Protein AF-A0A926S457-F1 (afdb_monomer_lite)

Sequence (110 aa):
MVSASSVLSLVEAGAAFAAVILLYLILSDVYRSARMPAWMNGDVVPQLLCVVLTGAVVGILIAIYSTAMGLPFGTTSDAGLATGILAGASVAAYVLMRVIRSALHLRQPA

Foldseek 3Di:
DDDPVLVVQLLVLLLLLLVLLLVVVVVVVLVPDPDNPPVPPDDVVVVVSVVVSVVSNVVSLCSNLVSLVPDPPDNVVSVVVSVVSNVVSNVVSVVVSVVVCVVVVVPDDD

Structure (mmCIF, N/CA/C/O backbone):
data_AF-A0A926S457-F1
#
_entry.id   AF-A0A926S457-F1
#
loop_
_atom_site.group_PDB
_atom_site.id
_atom_site.type_symbol
_atom_site.label_atom_id
_atom_site.label_alt_id
_atom_site.label_comp_id
_atom_site.label_asym_id
_atom_site.label_entity_id
_atom_site.label_seq_id
_atom_site.pdbx_PDB_ins_code
_atom_site.Cartn_x
_atom_site.Cartn_y
_atom_site.Cartn_z
_atom_site.occupancy
_atom_site.B_iso_or_equiv
_atom_site.auth_seq_id
_atom_site.auth_comp_id
_atom_site.auth_asym_id
_atom_site.auth_atom_id
_atom_site.pdbx_PDB_model_num
ATOM 1 N N . MET A 1 1 ? 6.744 4.026 -27.462 1.00 53.38 1 MET A N 1
ATOM 2 C CA . MET A 1 1 ? 6.461 5.384 -26.947 1.00 53.38 1 MET A CA 1
ATOM 3 C C . MET A 1 1 ? 5.727 5.216 -25.629 1.00 53.38 1 MET A C 1
ATOM 5 O O . MET A 1 1 ? 4.706 4.542 -25.633 1.00 53.38 1 MET A O 1
ATOM 9 N N . VAL A 1 2 ? 6.252 5.737 -24.514 1.00 57.50 2 VAL A N 1
ATOM 10 C CA . VAL A 1 2 ? 5.514 5.744 -23.237 1.00 57.50 2 VAL A CA 1
ATOM 11 C C . VAL A 1 2 ? 4.322 6.678 -23.414 1.00 57.50 2 VAL A C 1
ATOM 13 O O . VAL A 1 2 ? 4.509 7.861 -23.691 1.00 57.50 2 VAL A O 1
ATOM 16 N N . SER A 1 3 ? 3.105 6.148 -23.326 1.00 68.44 3 SER A N 1
ATOM 17 C CA . SER A 1 3 ? 1.904 6.979 -23.364 1.00 68.44 3 SER A CA 1
ATOM 18 C C . SER A 1 3 ? 1.710 7.620 -21.991 1.00 68.44 3 SER A C 1
ATOM 20 O O . SER A 1 3 ? 1.885 6.954 -20.972 1.00 68.44 3 SER A O 1
ATOM 22 N N . ALA A 1 4 ? 1.322 8.897 -21.943 1.00 69.06 4 ALA A N 1
ATOM 23 C CA . ALA A 1 4 ? 0.993 9.585 -20.688 1.00 69.06 4 ALA A CA 1
ATOM 24 C C . ALA A 1 4 ? -0.075 8.827 -19.869 1.00 69.06 4 ALA A C 1
ATOM 26 O O . ALA A 1 4 ? -0.069 8.875 -18.642 1.00 69.06 4 ALA A O 1
ATOM 27 N N . SER A 1 5 ? -0.930 8.058 -20.554 1.00 75.75 5 SER A N 1
ATOM 28 C CA . SER A 1 5 ? -1.895 7.141 -19.936 1.00 75.75 5 SER A CA 1
ATOM 29 C C . SER A 1 5 ? -1.239 6.069 -19.057 1.00 75.75 5 SER A C 1
ATOM 31 O O . SER A 1 5 ? -1.711 5.825 -17.955 1.00 75.75 5 SER A O 1
ATOM 33 N N . SER A 1 6 ? -0.116 5.481 -19.482 1.00 74.19 6 SER A N 1
ATOM 34 C CA . SER A 1 6 ? 0.568 4.410 -18.744 1.00 74.19 6 SER A CA 1
ATOM 35 C C . SER A 1 6 ? 1.163 4.905 -17.427 1.00 74.19 6 SER A C 1
ATOM 37 O O . SER A 1 6 ? 1.118 4.199 -16.424 1.00 74.19 6 SER A O 1
ATOM 39 N N . VAL A 1 7 ? 1.690 6.134 -17.415 1.00 77.19 7 VAL A N 1
ATOM 40 C CA . VAL A 1 7 ? 2.227 6.765 -16.200 1.00 77.19 7 VAL A CA 1
ATOM 41 C C . VAL A 1 7 ? 1.098 7.105 -15.230 1.00 77.19 7 VAL A C 1
ATOM 43 O O . VAL A 1 7 ? 1.226 6.843 -14.037 1.00 77.19 7 VAL A O 1
ATOM 46 N N . LEU A 1 8 ? -0.022 7.633 -15.735 1.00 83.44 8 LEU A N 1
ATOM 47 C CA . LEU A 1 8 ? -1.194 7.933 -14.913 1.00 83.44 8 LEU A CA 1
ATOM 48 C C . LEU A 1 8 ? -1.750 6.663 -14.251 1.00 83.44 8 LEU A C 1
ATOM 50 O O . LEU A 1 8 ? -1.957 6.660 -13.042 1.00 83.44 8 LEU A O 1
ATOM 54 N N . SER A 1 9 ? -1.881 5.563 -14.999 1.00 84.50 9 SER A N 1
ATOM 55 C CA . SER A 1 9 ? -2.311 4.271 -14.448 1.00 84.50 9 SER A CA 1
ATOM 56 C C . SER A 1 9 ? -1.360 3.738 -13.371 1.00 84.50 9 SER A C 1
ATOM 58 O O . SER A 1 9 ? -1.808 3.145 -12.392 1.00 84.50 9 SER A O 1
ATOM 60 N N . LEU A 1 10 ? -0.051 3.982 -13.511 1.00 83.06 10 LEU A N 1
ATOM 61 C CA . LEU A 1 10 ? 0.953 3.624 -12.504 1.00 83.06 10 LEU A CA 1
ATOM 62 C C . LEU A 1 10 ? 0.734 4.392 -11.192 1.00 83.06 10 LEU A C 1
ATOM 64 O O . LEU A 1 10 ? 0.807 3.820 -10.103 1.00 83.06 10 LEU A O 1
ATOM 68 N N . VAL A 1 11 ? 0.449 5.692 -11.301 1.00 85.25 11 VAL A N 1
ATOM 69 C CA . VAL A 1 11 ? 0.171 6.569 -10.156 1.00 85.25 11 VAL A CA 1
ATOM 70 C C . VAL A 1 11 ? -1.149 6.190 -9.489 1.00 85.25 11 VAL A C 1
ATOM 72 O O . VAL A 1 11 ? -1.198 6.093 -8.265 1.00 85.25 11 VAL A O 1
ATOM 75 N N . GLU A 1 12 ? -2.199 5.924 -10.266 1.00 87.81 12 GLU A N 1
ATOM 76 C CA . GLU A 1 12 ? -3.498 5.464 -9.760 1.00 87.81 12 GLU A CA 1
ATOM 77 C C . GLU A 1 12 ? -3.368 4.141 -8.998 1.00 87.81 12 GLU A C 1
ATOM 79 O O . GLU A 1 12 ? -3.878 4.015 -7.882 1.00 87.81 12 GLU A O 1
ATOM 84 N N . ALA A 1 13 ? -2.622 3.178 -9.544 1.00 87.25 13 ALA A N 1
ATOM 85 C CA . ALA A 1 13 ? -2.369 1.907 -8.878 1.00 87.25 13 ALA A CA 1
ATOM 86 C C . ALA A 1 13 ? -1.543 2.086 -7.588 1.00 87.25 13 ALA A C 1
ATOM 88 O O . ALA A 1 13 ? -1.844 1.465 -6.567 1.00 87.25 13 ALA A O 1
ATOM 89 N N . GLY A 1 14 ? -0.553 2.986 -7.592 1.00 87.25 14 GLY A N 1
ATOM 90 C CA . GLY A 1 14 ? 0.200 3.359 -6.392 1.00 87.25 14 GLY A CA 1
ATOM 91 C C . GLY A 1 14 ? -0.668 4.029 -5.318 1.00 87.25 14 GLY A C 1
ATOM 92 O O . GLY A 1 14 ? -0.546 3.712 -4.134 1.00 87.25 14 GLY A O 1
ATOM 93 N N . ALA A 1 15 ? -1.591 4.909 -5.711 1.00 88.44 15 ALA A N 1
ATOM 94 C CA . ALA A 1 15 ? -2.541 5.541 -4.798 1.00 88.44 15 ALA A CA 1
ATOM 95 C C . ALA A 1 15 ? -3.529 4.522 -4.206 1.00 88.44 15 ALA A C 1
ATOM 97 O O . ALA A 1 15 ? -3.783 4.538 -3.000 1.00 88.44 15 ALA A O 1
ATOM 98 N N . ALA A 1 16 ? -4.028 3.589 -5.024 1.00 91.06 16 ALA A N 1
ATOM 99 C CA . ALA A 1 16 ? -4.856 2.479 -4.560 1.00 91.06 16 ALA A CA 1
ATOM 100 C C . ALA A 1 16 ? -4.098 1.600 -3.551 1.00 91.06 16 ALA A C 1
ATOM 102 O O . ALA A 1 16 ? -4.648 1.244 -2.508 1.00 91.06 16 ALA A O 1
ATOM 103 N N . PHE A 1 17 ? -2.816 1.314 -3.803 1.00 90.94 17 PHE A N 1
ATOM 104 C CA . PHE A 1 17 ? -1.967 0.575 -2.868 1.00 90.94 17 PHE A CA 1
ATOM 105 C C . PHE A 1 17 ? -1.834 1.293 -1.520 1.00 90.94 17 PHE A C 1
ATOM 107 O O . PHE A 1 17 ? -2.038 0.689 -0.465 1.00 90.94 17 PHE A O 1
ATOM 114 N N . ALA A 1 18 ? -1.556 2.601 -1.547 1.00 90.50 18 ALA A N 1
ATOM 115 C CA . ALA A 1 18 ? -1.469 3.418 -0.341 1.00 90.50 18 ALA A CA 1
ATOM 116 C C . ALA A 1 18 ? -2.790 3.418 0.448 1.00 90.50 18 ALA A C 1
ATOM 118 O O . ALA A 1 18 ? -2.769 3.307 1.674 1.00 90.50 18 ALA A O 1
ATOM 119 N N . ALA A 1 19 ? -3.935 3.487 -0.238 1.00 91.44 19 ALA A N 1
ATOM 120 C CA . ALA A 1 19 ? -5.252 3.435 0.391 1.00 91.44 19 ALA A CA 1
ATOM 121 C C . ALA A 1 19 ? -5.514 2.090 1.088 1.00 91.44 19 ALA A C 1
ATOM 123 O O . ALA A 1 19 ? -6.008 2.073 2.216 1.00 91.44 19 ALA A O 1
ATOM 124 N N . VAL A 1 20 ? -5.135 0.969 0.465 1.00 92.94 20 VAL A N 1
ATOM 125 C CA . VAL A 1 20 ? -5.267 -0.369 1.068 1.00 92.94 20 VAL A CA 1
ATOM 126 C C . VAL A 1 20 ? -4.372 -0.516 2.300 1.00 92.94 20 VAL A C 1
ATOM 128 O O . VAL A 1 20 ? -4.832 -1.009 3.330 1.00 92.94 20 VAL A O 1
ATOM 131 N N . ILE A 1 21 ? -3.124 -0.037 2.244 1.00 91.81 21 ILE A N 1
ATOM 132 C CA . ILE A 1 21 ? -2.228 -0.026 3.414 1.00 91.81 21 ILE A CA 1
ATOM 133 C C . ILE A 1 21 ? -2.810 0.839 4.529 1.00 91.81 21 ILE A C 1
ATOM 135 O O . ILE A 1 21 ? -2.823 0.430 5.688 1.00 91.81 21 ILE A O 1
ATOM 139 N N . LEU A 1 22 ? -3.302 2.030 4.200 1.00 90.31 22 LEU A N 1
ATOM 140 C CA . LEU A 1 22 ? -3.887 2.935 5.180 1.00 90.31 22 LEU A CA 1
ATOM 141 C C . LEU A 1 22 ? -5.122 2.316 5.844 1.00 90.31 22 LEU A C 1
ATOM 143 O O . LEU A 1 22 ? -5.246 2.369 7.065 1.00 90.31 22 LEU A O 1
ATOM 147 N N . LEU A 1 23 ? -5.982 1.655 5.069 1.00 91.31 23 LEU A N 1
ATOM 148 C CA . LEU A 1 23 ? -7.123 0.908 5.592 1.00 91.31 23 L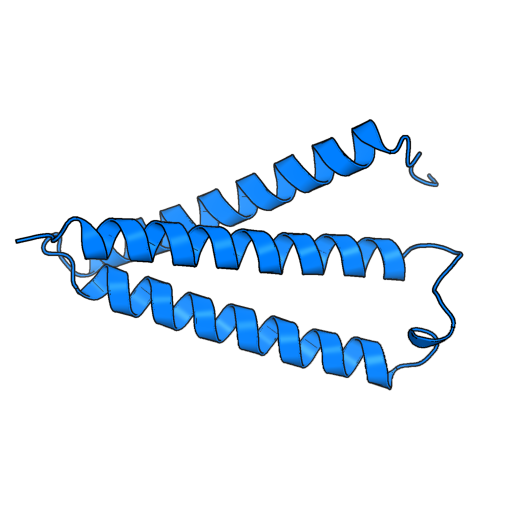EU A CA 1
ATOM 149 C C . LEU A 1 23 ? -6.677 -0.222 6.529 1.00 91.31 23 LEU A C 1
ATOM 151 O O . LEU A 1 23 ? -7.234 -0.367 7.616 1.00 91.31 23 LEU A O 1
ATOM 155 N N . TYR A 1 24 ? -5.647 -0.981 6.148 1.00 90.31 24 TYR A N 1
ATOM 156 C CA . TYR A 1 24 ? -5.059 -2.014 7.002 1.00 90.31 24 TYR A CA 1
ATOM 157 C C . TYR A 1 24 ? -4.529 -1.433 8.323 1.00 90.31 24 TYR A C 1
ATOM 159 O O . TYR A 1 24 ? -4.798 -1.980 9.393 1.00 90.31 24 TYR A O 1
ATOM 167 N N . LEU A 1 25 ? -3.825 -0.298 8.276 1.00 88.94 25 LEU A N 1
ATOM 168 C CA . LEU A 1 25 ? -3.306 0.374 9.470 1.00 88.94 25 LEU A CA 1
ATOM 169 C C . LEU A 1 25 ? -4.429 0.880 10.383 1.00 88.94 25 LEU A C 1
ATOM 171 O O . LEU A 1 25 ? -4.334 0.712 11.598 1.00 88.94 25 LEU A O 1
ATOM 175 N N . ILE A 1 26 ? -5.495 1.455 9.817 1.00 87.88 26 ILE A N 1
ATOM 176 C CA . ILE A 1 26 ? -6.679 1.887 10.572 1.00 87.88 26 ILE A CA 1
ATOM 177 C C . ILE A 1 26 ? -7.356 0.685 11.229 1.00 87.88 26 ILE A C 1
ATOM 179 O O . ILE A 1 26 ? -7.628 0.721 12.427 1.00 87.88 26 ILE A O 1
ATOM 183 N N . LEU A 1 27 ? -7.594 -0.394 10.481 1.00 87.94 27 LEU A N 1
ATOM 184 C CA . LEU A 1 27 ? -8.210 -1.608 11.016 1.00 87.94 27 LEU A CA 1
ATOM 185 C C . LEU A 1 27 ? -7.361 -2.226 12.127 1.00 87.94 27 LEU A C 1
ATOM 187 O O . LEU A 1 27 ? -7.908 -2.622 13.153 1.00 87.94 27 LEU A O 1
ATOM 191 N N . SER A 1 28 ? -6.034 -2.245 11.975 1.00 85.94 28 SER A N 1
ATOM 192 C CA . SER A 1 28 ? -5.127 -2.691 13.034 1.00 85.94 28 SER A CA 1
ATOM 193 C C . SER A 1 28 ? -5.215 -1.814 14.285 1.00 85.94 28 SER A C 1
ATOM 195 O O . SER A 1 28 ? -5.004 -2.328 15.382 1.00 85.94 28 SER A O 1
ATOM 197 N N . ASP A 1 29 ? -5.483 -0.516 14.146 1.00 85.12 29 ASP A N 1
ATOM 198 C CA . ASP A 1 29 ? -5.654 0.402 15.277 1.00 85.12 29 ASP A CA 1
ATOM 199 C C . ASP A 1 29 ? -6.987 0.155 15.990 1.00 85.12 29 ASP A C 1
ATOM 201 O O . ASP A 1 29 ? -7.030 0.024 17.212 1.00 85.12 29 ASP A O 1
ATOM 205 N N . VAL A 1 30 ? -8.066 -0.008 15.218 1.00 85.31 30 VAL A N 1
ATOM 206 C CA . VAL A 1 30 ? -9.393 -0.372 15.736 1.00 85.31 30 VAL A CA 1
ATOM 207 C C . VAL A 1 30 ? -9.336 -1.712 16.465 1.00 85.31 30 VAL A C 1
ATOM 209 O O . VAL A 1 30 ? -9.911 -1.840 17.542 1.00 85.31 30 VAL A O 1
ATOM 212 N N . TYR A 1 31 ? -8.592 -2.682 15.928 1.00 83.31 31 TYR A N 1
ATOM 213 C CA . TYR A 1 31 ? -8.424 -3.997 16.543 1.00 83.31 31 TYR A CA 1
ATOM 214 C C . TYR A 1 31 ? -7.638 -3.943 17.863 1.00 83.31 31 TYR A C 1
ATOM 216 O O . TYR A 1 31 ? -7.835 -4.761 18.754 1.00 83.31 31 TYR A O 1
ATOM 224 N N . ARG A 1 32 ? -6.732 -2.974 18.016 1.00 81.62 32 ARG A N 1
ATOM 225 C CA . ARG A 1 32 ? -5.980 -2.774 19.266 1.00 81.62 32 ARG A CA 1
ATOM 226 C C . ARG A 1 32 ? -6.730 -1.918 20.286 1.00 81.62 32 ARG A C 1
ATOM 228 O O . ARG A 1 32 ? -6.325 -1.867 21.444 1.00 81.62 32 ARG A O 1
ATOM 235 N N . SER A 1 33 ? -7.791 -1.227 19.876 1.00 80.25 33 SER A N 1
ATOM 236 C CA . SER A 1 33 ? -8.565 -0.353 20.752 1.00 80.25 33 SER A CA 1
ATOM 237 C C . SER A 1 33 ? -9.432 -1.156 21.722 1.00 80.25 33 SER A C 1
ATOM 239 O O . SER A 1 33 ? -10.120 -2.096 21.335 1.00 80.25 33 SER A O 1
ATOM 241 N N . ALA A 1 34 ? -9.491 -0.716 22.983 1.00 70.56 34 ALA A N 1
ATOM 242 C CA . ALA A 1 34 ? -10.354 -1.305 24.013 1.00 70.56 34 ALA A CA 1
ATOM 243 C C . ALA A 1 34 ? -11.862 -1.186 23.701 1.00 70.56 34 ALA A C 1
ATOM 245 O O . ALA A 1 34 ? -12.688 -1.800 24.371 1.00 70.56 34 ALA A O 1
ATOM 246 N N . ARG A 1 35 ? -12.235 -0.378 22.700 1.00 78.88 35 ARG A N 1
ATOM 247 C CA . ARG A 1 35 ? -13.613 -0.202 22.226 1.00 78.88 35 ARG A CA 1
ATOM 248 C C . ARG A 1 35 ? -13.777 -0.753 20.812 1.00 78.88 35 ARG A C 1
ATOM 250 O O . ARG A 1 35 ? -14.122 -0.011 19.893 1.00 78.88 35 ARG A O 1
ATOM 257 N N . MET A 1 36 ? -13.519 -2.044 20.632 1.00 80.00 36 MET A N 1
ATOM 258 C CA . MET A 1 36 ? -13.888 -2.721 19.391 1.00 80.00 36 MET A CA 1
ATOM 259 C C . MET A 1 36 ? -15.408 -2.652 19.181 1.00 80.00 36 MET A C 1
ATOM 261 O O . MET A 1 36 ? -16.175 -2.886 20.121 1.00 80.00 36 MET A O 1
ATOM 265 N N . PRO A 1 37 ? -15.876 -2.337 17.965 1.00 82.31 37 PRO A N 1
ATOM 266 C CA . PRO A 1 37 ? -17.297 -2.357 17.670 1.00 82.31 37 PRO A CA 1
ATOM 267 C C . PRO A 1 37 ? -17.834 -3.795 17.691 1.00 82.31 37 PRO A C 1
ATOM 269 O O . PRO A 1 37 ? -17.140 -4.736 17.313 1.00 82.31 37 PRO A O 1
ATOM 272 N N . ALA A 1 38 ? -19.098 -3.969 18.092 1.00 85.12 38 ALA A N 1
ATOM 273 C CA . ALA A 1 38 ? -19.702 -5.292 18.294 1.00 85.12 38 ALA A CA 1
ATOM 274 C C . ALA A 1 38 ? -19.662 -6.195 17.045 1.00 85.12 38 ALA A C 1
ATOM 276 O O . ALA A 1 38 ? -19.555 -7.409 17.175 1.00 85.12 38 ALA A O 1
ATOM 277 N N . TRP A 1 39 ? -19.688 -5.614 15.840 1.00 83.31 39 TRP A N 1
ATOM 278 C CA . TRP A 1 39 ? -19.588 -6.362 14.580 1.00 83.31 39 TRP A CA 1
ATOM 279 C C . TRP A 1 39 ? -18.180 -6.923 14.303 1.00 83.31 39 TRP A C 1
ATOM 281 O O . TRP A 1 39 ? -18.048 -7.840 13.502 1.00 83.31 39 TRP A O 1
ATOM 291 N N . MET A 1 40 ? -17.138 -6.405 14.965 1.00 81.94 40 MET A N 1
ATOM 292 C CA . MET A 1 40 ? -15.776 -6.965 14.941 1.00 81.94 40 MET A CA 1
ATOM 293 C C . MET A 1 40 ? -15.525 -7.955 16.081 1.00 81.94 40 MET A C 1
ATOM 295 O O . MET A 1 40 ? -14.431 -8.506 16.176 1.00 81.94 40 MET A O 1
ATOM 299 N N . ASN A 1 41 ? -16.504 -8.167 16.962 1.00 79.88 41 ASN A N 1
ATOM 300 C CA . ASN A 1 41 ? -16.349 -8.998 18.147 1.00 79.88 41 ASN A CA 1
ATOM 301 C C . ASN A 1 41 ? -16.558 -10.478 17.765 1.00 79.88 41 ASN A C 1
ATOM 303 O O . ASN A 1 41 ? -17.643 -11.033 17.922 1.00 79.88 41 ASN A O 1
ATOM 307 N N . GLY A 1 42 ? -15.529 -11.082 17.165 1.00 81.44 42 GLY A N 1
ATOM 308 C CA . GLY A 1 42 ? -15.492 -12.479 16.724 1.00 81.44 42 GLY A CA 1
ATOM 309 C C . GLY A 1 42 ? -14.413 -12.724 15.664 1.00 81.44 42 GLY A C 1
ATOM 310 O O . GLY A 1 42 ? -13.960 -11.787 15.014 1.00 81.44 42 GLY A O 1
ATOM 311 N N . ASP A 1 43 ? -14.022 -13.983 15.452 1.00 82.56 43 ASP A N 1
ATOM 312 C CA . ASP A 1 43 ? -12.872 -14.321 14.590 1.00 82.56 43 ASP A CA 1
ATOM 313 C C . ASP A 1 43 ? -13.168 -14.238 13.084 1.00 82.56 43 ASP A C 1
ATOM 315 O O . ASP A 1 43 ? -12.267 -14.031 12.269 1.00 82.56 43 ASP A O 1
ATOM 319 N N . VAL A 1 44 ? -14.439 -14.366 12.692 1.00 86.19 44 VAL A N 1
ATOM 320 C CA . VAL A 1 44 ? -14.835 -14.506 11.280 1.00 86.19 44 VAL A CA 1
ATOM 321 C C . VAL A 1 44 ? -14.642 -13.208 10.492 1.00 86.19 44 VAL A C 1
ATOM 323 O O . VAL A 1 44 ? -14.121 -13.220 9.379 1.00 86.19 44 VAL A O 1
ATOM 326 N N . VAL A 1 45 ? -15.041 -12.065 11.055 1.00 85.38 45 VAL A N 1
ATOM 327 C CA . VAL A 1 45 ? -14.981 -10.774 10.349 1.00 85.38 45 VAL A CA 1
ATOM 328 C C . VAL A 1 45 ? -13.538 -10.296 10.114 1.00 85.38 45 VAL A C 1
ATOM 330 O O . VAL A 1 45 ? -13.229 -9.911 8.984 1.00 85.38 45 VAL A O 1
ATOM 333 N N . PRO A 1 46 ? -12.620 -10.358 11.098 1.00 83.81 46 PRO A N 1
ATOM 334 C CA . PRO A 1 46 ? -11.205 -10.053 10.890 1.00 83.81 46 PRO A CA 1
ATOM 335 C C . PRO A 1 46 ? -10.543 -10.969 9.859 1.00 83.81 46 PRO A C 1
ATOM 337 O O . PRO A 1 46 ? -9.755 -10.493 9.043 1.00 83.81 46 PRO A O 1
ATOM 340 N N . GLN A 1 47 ? -10.884 -12.263 9.850 1.00 86.62 47 GLN A N 1
ATOM 341 C CA . GLN A 1 47 ? -10.382 -13.202 8.844 1.00 86.62 47 GLN A CA 1
ATOM 342 C C . GLN A 1 47 ? -10.859 -12.831 7.437 1.00 86.62 47 GLN A C 1
ATOM 344 O O . GLN A 1 47 ? -10.042 -12.761 6.521 1.00 86.62 47 GLN A O 1
ATOM 349 N N . LEU A 1 48 ? -12.149 -12.524 7.259 1.00 90.12 48 LEU A N 1
ATOM 350 C CA . LEU A 1 48 ? -12.683 -12.074 5.970 1.00 90.12 48 LEU A CA 1
ATOM 351 C C . LEU A 1 48 ? -12.032 -10.766 5.506 1.00 90.12 48 LEU A C 1
ATOM 353 O O . LEU A 1 48 ? -11.631 -10.663 4.348 1.00 90.12 48 LEU A O 1
ATOM 357 N N . LEU A 1 49 ? -11.870 -9.790 6.403 1.00 88.62 49 LEU A N 1
ATOM 358 C CA . LEU A 1 49 ? -11.166 -8.542 6.100 1.00 88.62 49 LEU A CA 1
ATOM 359 C C . LEU A 1 49 ? -9.715 -8.798 5.689 1.00 88.62 49 LEU A C 1
ATOM 361 O O . LEU A 1 49 ? -9.252 -8.209 4.716 1.00 88.62 49 LEU A O 1
ATOM 365 N N . CYS A 1 50 ? -9.015 -9.697 6.381 1.00 89.12 50 CYS A N 1
ATOM 366 C CA . CYS A 1 50 ? -7.657 -10.094 6.027 1.00 89.12 50 CYS A CA 1
ATOM 367 C C . CYS A 1 50 ? -7.607 -10.671 4.606 1.00 89.12 50 CYS A C 1
ATOM 369 O O . CYS A 1 50 ? -6.843 -10.179 3.781 1.00 89.12 50 CYS A O 1
ATOM 371 N N . VAL A 1 51 ? -8.484 -11.627 4.281 1.00 92.44 51 VAL A N 1
ATOM 372 C CA . VAL A 1 51 ? -8.556 -12.241 2.943 1.00 92.44 51 VAL A CA 1
ATOM 373 C C . VAL A 1 51 ? -8.833 -11.197 1.859 1.00 92.44 51 VAL A C 1
ATOM 375 O O . VAL A 1 51 ? -8.153 -11.184 0.833 1.00 92.44 51 VAL A O 1
ATOM 378 N N . VAL A 1 52 ? -9.789 -10.291 2.085 1.00 93.62 52 VAL A N 1
ATOM 379 C CA . VAL A 1 52 ? -10.130 -9.227 1.127 1.00 93.62 52 VAL A CA 1
ATOM 380 C C . VAL A 1 52 ? -8.958 -8.265 0.927 1.00 93.62 52 VAL A C 1
ATOM 382 O O . VAL A 1 52 ? -8.623 -7.940 -0.211 1.00 93.62 52 VAL A O 1
ATOM 385 N N . LEU A 1 53 ? -8.297 -7.840 2.007 1.00 91.69 53 LEU A N 1
ATOM 386 C CA . LEU A 1 53 ? -7.140 -6.946 1.932 1.00 91.69 53 LEU A CA 1
ATOM 387 C C . LEU A 1 53 ? -5.948 -7.618 1.247 1.00 91.69 53 LEU A C 1
ATOM 389 O O . LEU A 1 53 ? -5.306 -6.993 0.407 1.00 91.69 53 LEU A O 1
ATOM 393 N N . THR A 1 54 ? -5.672 -8.890 1.543 1.00 92.31 54 THR A N 1
ATOM 394 C CA . THR A 1 54 ? -4.632 -9.663 0.853 1.00 92.31 54 THR A CA 1
ATOM 395 C C . THR A 1 54 ? -4.943 -9.786 -0.635 1.00 92.31 54 THR A C 1
ATOM 397 O O . THR A 1 54 ? -4.067 -9.526 -1.458 1.00 92.31 54 THR A O 1
ATOM 400 N N . GLY A 1 55 ? -6.187 -10.110 -0.998 1.00 93.50 55 GLY A N 1
ATOM 401 C CA . GLY A 1 55 ? -6.622 -10.159 -2.394 1.00 93.50 55 GLY A CA 1
ATOM 402 C C . GLY A 1 55 ? -6.447 -8.816 -3.108 1.00 93.50 55 GLY A C 1
ATOM 403 O O . GLY A 1 55 ? -5.913 -8.775 -4.216 1.00 93.50 55 GLY A O 1
ATOM 404 N N . ALA A 1 56 ? -6.815 -7.711 -2.453 1.00 92.50 56 ALA A N 1
ATOM 405 C CA . ALA A 1 56 ? -6.627 -6.363 -2.983 1.00 92.50 56 ALA A CA 1
ATOM 406 C C . ALA A 1 56 ? -5.141 -6.021 -3.181 1.00 92.50 56 ALA A C 1
ATOM 408 O O . ALA A 1 56 ? -4.763 -5.540 -4.247 1.00 92.50 56 ALA A O 1
ATOM 409 N N . VAL A 1 57 ? -4.283 -6.323 -2.199 1.00 91.19 57 VAL A N 1
ATOM 410 C CA . VAL A 1 57 ? -2.827 -6.132 -2.300 1.00 91.19 57 VAL A CA 1
ATOM 411 C C . VAL A 1 57 ? -2.255 -6.913 -3.480 1.00 91.19 57 VAL A C 1
ATOM 413 O O . VAL A 1 57 ? -1.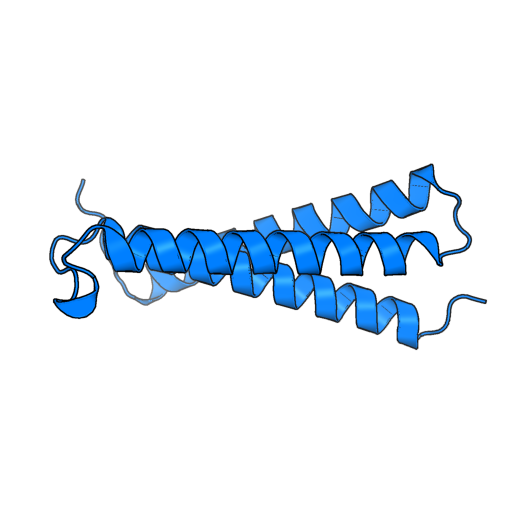528 -6.342 -4.289 1.00 91.19 57 VAL A O 1
ATOM 416 N N . VAL A 1 58 ? -2.605 -8.194 -3.616 1.00 94.06 58 VAL A N 1
ATOM 417 C CA . VAL A 1 58 ? -2.129 -9.039 -4.721 1.00 94.06 58 VAL A CA 1
ATOM 418 C C . VAL A 1 58 ? -2.609 -8.502 -6.069 1.00 94.06 58 VAL A C 1
ATOM 420 O O . VAL A 1 58 ? -1.807 -8.379 -6.992 1.00 94.06 58 VAL A O 1
ATOM 423 N N . GLY A 1 59 ? -3.884 -8.122 -6.185 1.00 92.12 59 GLY A N 1
ATOM 424 C CA . GLY A 1 59 ? -4.431 -7.540 -7.411 1.00 92.12 59 GLY A CA 1
ATOM 425 C C . GLY A 1 59 ? -3.716 -6.250 -7.823 1.00 92.12 59 GLY A C 1
ATOM 426 O O . GLY A 1 59 ? -3.354 -6.087 -8.988 1.00 92.12 59 GLY A O 1
ATOM 427 N N . ILE A 1 60 ? -3.439 -5.365 -6.862 1.00 92.31 60 ILE A N 1
ATOM 428 C CA . ILE A 1 60 ? -2.724 -4.107 -7.111 1.00 92.31 60 ILE A CA 1
ATOM 429 C C . ILE A 1 60 ? -1.259 -4.364 -7.485 1.00 92.31 60 ILE A C 1
ATOM 431 O O . ILE A 1 60 ? -0.750 -3.728 -8.406 1.00 92.31 60 ILE A O 1
ATOM 435 N N . LEU A 1 61 ? -0.587 -5.322 -6.837 1.00 90.56 61 LEU A N 1
ATOM 436 C CA . LEU A 1 61 ? 0.770 -5.731 -7.213 1.00 90.56 61 LEU A CA 1
ATOM 437 C C . LEU A 1 61 ? 0.815 -6.202 -8.669 1.00 90.56 61 LEU A C 1
ATOM 439 O O . LEU A 1 61 ? 1.645 -5.723 -9.438 1.00 90.56 61 LEU A O 1
ATOM 443 N N . ILE A 1 62 ? -0.104 -7.085 -9.068 1.00 91.50 62 ILE A N 1
ATOM 444 C CA . ILE A 1 62 ? -0.198 -7.566 -10.452 1.00 91.50 62 ILE A CA 1
ATOM 445 C C . ILE A 1 62 ? -0.417 -6.391 -11.413 1.00 91.50 62 ILE A C 1
ATOM 447 O O . ILE A 1 62 ? 0.274 -6.306 -12.426 1.00 91.50 62 ILE A O 1
ATOM 451 N N . ALA A 1 63 ? -1.318 -5.459 -11.087 1.00 88.69 63 ALA A N 1
ATOM 452 C CA . ALA A 1 63 ? -1.581 -4.287 -11.919 1.00 88.69 63 ALA A CA 1
ATOM 453 C C . ALA A 1 63 ? -0.335 -3.401 -12.092 1.00 88.69 63 ALA A C 1
ATOM 455 O O . ALA A 1 63 ? -0.011 -3.026 -13.219 1.00 88.69 63 ALA A O 1
ATOM 456 N N . ILE A 1 64 ? 0.397 -3.115 -11.008 1.00 90.38 64 ILE A N 1
ATOM 457 C CA . ILE A 1 64 ? 1.614 -2.285 -11.028 1.00 90.38 64 ILE A CA 1
ATOM 458 C C . ILE A 1 64 ? 2.718 -2.955 -11.844 1.00 90.38 64 ILE A C 1
ATOM 460 O O . ILE A 1 64 ? 3.329 -2.314 -12.693 1.00 90.38 64 ILE A O 1
ATOM 464 N N . TYR A 1 65 ? 2.971 -4.247 -11.634 1.00 89.12 65 TYR A N 1
ATOM 465 C CA . TYR A 1 65 ? 4.005 -4.951 -12.393 1.00 89.12 65 TYR A CA 1
ATOM 466 C C . TYR A 1 65 ? 3.621 -5.121 -13.866 1.00 89.12 65 TYR A C 1
ATOM 468 O O . TYR A 1 65 ? 4.465 -4.924 -14.736 1.00 89.12 65 TYR A O 1
ATOM 476 N N . SER 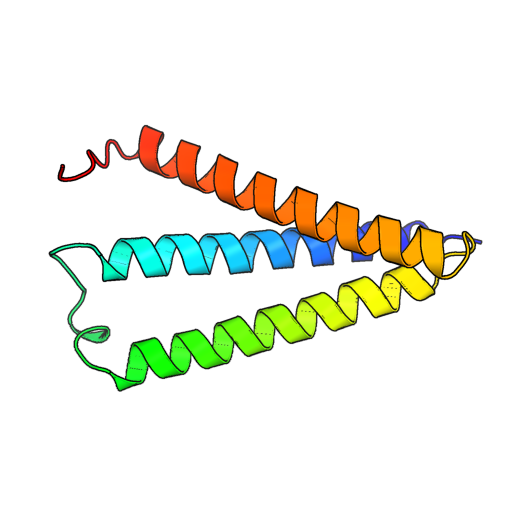A 1 66 ? 2.353 -5.414 -14.167 1.00 87.69 66 SER A N 1
ATOM 477 C CA . SER A 1 66 ? 1.872 -5.527 -15.548 1.00 87.69 66 SER A CA 1
ATOM 478 C C . SER A 1 66 ? 1.975 -4.205 -16.308 1.00 87.69 66 SER A C 1
ATOM 480 O O . SER A 1 66 ? 2.256 -4.213 -17.504 1.00 87.69 66 SER A O 1
ATOM 482 N N . THR A 1 67 ? 1.735 -3.075 -15.641 1.00 86.81 67 THR A N 1
ATOM 483 C CA . THR A 1 67 ? 1.870 -1.743 -16.249 1.00 86.81 67 THR A CA 1
ATOM 484 C C . THR A 1 67 ? 3.331 -1.313 -16.352 1.00 86.81 67 THR A C 1
ATOM 486 O O . THR A 1 67 ? 3.723 -0.760 -17.378 1.00 86.81 67 THR A O 1
ATOM 489 N N . ALA A 1 68 ? 4.159 -1.630 -15.352 1.00 85.69 68 ALA A N 1
ATOM 490 C CA . ALA A 1 68 ? 5.591 -1.345 -15.373 1.00 85.69 68 ALA A CA 1
ATOM 491 C C . ALA A 1 68 ? 6.330 -2.123 -16.472 1.00 85.69 68 ALA A C 1
ATOM 493 O O . ALA A 1 68 ? 7.130 -1.531 -17.183 1.00 85.69 68 ALA A O 1
ATOM 494 N N . MET A 1 69 ? 6.018 -3.407 -16.689 1.00 84.12 69 MET A N 1
ATOM 495 C CA . MET A 1 69 ? 6.623 -4.206 -17.771 1.00 84.12 69 MET A CA 1
ATOM 496 C C . MET A 1 69 ? 6.280 -3.706 -19.185 1.00 84.12 69 MET A C 1
ATOM 498 O O . MET A 1 69 ? 6.900 -4.136 -20.154 1.00 84.12 69 MET A O 1
ATOM 502 N N . GLY A 1 70 ? 5.297 -2.811 -19.328 1.00 82.19 70 GLY A N 1
ATOM 503 C CA . GLY A 1 70 ? 4.990 -2.146 -20.597 1.00 82.19 70 GLY A CA 1
ATOM 504 C C . GLY A 1 70 ? 5.916 -0.969 -20.928 1.00 82.19 70 GLY A C 1
ATOM 505 O O . GLY A 1 70 ? 5.764 -0.351 -21.985 1.00 82.19 70 GLY A O 1
ATOM 506 N N . LEU A 1 71 ? 6.841 -0.615 -20.033 1.00 82.00 71 LEU A N 1
ATOM 507 C CA . LEU A 1 71 ? 7.773 0.489 -20.221 1.00 82.00 71 LEU A CA 1
ATOM 508 C C . LEU A 1 71 ? 9.002 0.061 -21.053 1.00 82.00 71 LEU A C 1
ATOM 510 O O . LEU A 1 71 ? 9.347 -1.113 -21.133 1.00 82.00 71 LEU A O 1
ATOM 514 N N . PRO A 1 72 ? 9.675 1.008 -21.733 1.00 84.19 72 PRO A N 1
ATOM 515 C CA . PRO A 1 72 ? 10.791 0.698 -22.624 1.00 84.19 72 PRO A CA 1
ATOM 516 C C . PRO A 1 72 ? 12.161 0.670 -21.923 1.00 84.19 72 PRO A C 1
ATOM 518 O O . PRO A 1 72 ? 13.178 0.671 -22.615 1.00 84.19 72 PRO A O 1
ATOM 521 N N . PHE A 1 73 ? 12.232 0.722 -20.587 1.00 80.44 73 PHE A N 1
ATOM 522 C CA . PHE A 1 73 ? 13.503 0.918 -19.876 1.00 80.44 73 PHE A CA 1
ATOM 523 C C . PHE A 1 73 ? 14.269 -0.390 -19.627 1.00 80.44 73 PHE A C 1
ATOM 525 O O . PHE A 1 73 ? 15.453 -0.336 -19.275 1.00 80.44 73 PHE A O 1
ATOM 532 N N . GLY A 1 74 ? 13.627 -1.541 -19.846 1.00 83.69 74 GLY A N 1
ATOM 533 C CA . GLY A 1 74 ? 14.183 -2.876 -19.643 1.00 83.69 74 GLY A CA 1
ATOM 534 C C . GLY A 1 74 ? 13.672 -3.516 -18.351 1.00 83.69 74 GLY A C 1
ATOM 535 O O . GLY A 1 74 ? 13.413 -2.845 -17.358 1.00 83.69 74 GLY A O 1
ATOM 536 N N . THR A 1 75 ? 13.578 -4.846 -18.324 1.00 84.75 75 THR A N 1
ATOM 537 C CA . THR A 1 75 ? 12.883 -5.586 -17.252 1.00 84.75 75 THR A CA 1
ATOM 538 C C . THR A 1 75 ? 13.366 -5.251 -15.837 1.00 84.75 75 THR A C 1
ATOM 540 O O . THR A 1 75 ? 12.572 -5.215 -14.900 1.00 84.75 75 THR A O 1
ATOM 543 N N . THR A 1 76 ? 14.666 -4.999 -15.663 1.00 86.25 76 THR A N 1
ATOM 544 C CA . THR A 1 76 ? 15.269 -4.711 -14.354 1.00 86.25 76 THR A CA 1
ATOM 545 C C . THR A 1 76 ? 14.942 -3.304 -13.852 1.00 86.25 76 THR A C 1
ATOM 547 O O . THR A 1 76 ? 14.693 -3.118 -12.663 1.00 86.25 76 THR A O 1
ATOM 550 N N . SER A 1 77 ? 14.932 -2.308 -14.739 1.00 84.00 77 SER A N 1
ATOM 551 C CA . SER A 1 77 ? 14.612 -0.917 -14.391 1.00 84.00 77 SER A CA 1
ATOM 552 C C . SER A 1 77 ? 13.104 -0.723 -14.221 1.00 84.00 77 SER A C 1
ATOM 554 O O . SER A 1 77 ? 12.691 -0.019 -13.303 1.00 84.00 77 SER A O 1
ATOM 556 N N . ASP A 1 78 ? 12.287 -1.429 -15.003 1.00 84.69 78 ASP A N 1
ATOM 557 C CA . ASP A 1 78 ? 10.828 -1.454 -14.868 1.00 84.69 78 ASP A CA 1
ATOM 558 C C . ASP A 1 78 ? 10.397 -2.068 -13.526 1.00 84.69 78 ASP A C 1
ATOM 560 O O . ASP A 1 78 ? 9.569 -1.506 -12.804 1.00 84.69 78 ASP A O 1
ATOM 564 N N . ALA A 1 79 ? 11.029 -3.177 -13.124 1.00 85.12 79 ALA A N 1
ATOM 565 C CA . ALA A 1 79 ? 10.843 -3.756 -11.794 1.00 85.12 79 ALA A CA 1
ATOM 566 C C . ALA A 1 79 ? 11.323 -2.805 -10.677 1.00 85.12 79 ALA A C 1
ATOM 568 O O . ALA A 1 79 ? 10.679 -2.689 -9.629 1.00 85.12 79 ALA A O 1
ATOM 569 N N . GLY A 1 80 ? 12.423 -2.080 -10.903 1.00 88.38 80 GLY A N 1
ATOM 570 C CA . GLY A 1 80 ? 12.912 -1.041 -9.992 1.00 88.38 80 GLY A CA 1
ATOM 571 C C . GLY A 1 80 ? 11.912 0.107 -9.804 1.00 88.38 80 GLY A C 1
ATOM 572 O O . GLY A 1 80 ? 11.671 0.549 -8.683 1.00 88.38 80 GLY A O 1
ATOM 573 N N . LEU A 1 81 ? 11.265 0.556 -10.880 1.00 87.44 81 LEU A N 1
ATOM 574 C CA . LEU A 1 81 ? 10.220 1.579 -10.820 1.00 87.44 81 LEU A CA 1
ATOM 575 C C . LEU A 1 81 ? 8.979 1.083 -10.069 1.00 87.44 81 LEU A C 1
ATOM 577 O O . LEU A 1 81 ? 8.488 1.777 -9.179 1.00 87.44 81 LEU A O 1
ATOM 581 N N . ALA A 1 82 ? 8.508 -0.131 -10.369 1.00 88.25 82 ALA A N 1
ATOM 582 C CA . ALA A 1 82 ? 7.381 -0.749 -9.669 1.00 88.25 82 ALA A CA 1
ATOM 583 C C . ALA A 1 82 ? 7.633 -0.850 -8.155 1.00 88.25 82 ALA A C 1
ATOM 585 O O . ALA A 1 82 ? 6.807 -0.424 -7.346 1.00 88.25 82 ALA A O 1
ATOM 586 N N . THR A 1 83 ? 8.803 -1.361 -7.762 1.00 90.25 83 THR A N 1
ATOM 587 C CA . THR A 1 83 ? 9.204 -1.461 -6.349 1.00 90.25 83 THR A CA 1
ATOM 588 C C . THR A 1 83 ? 9.354 -0.093 -5.687 1.00 90.25 83 THR A C 1
ATOM 590 O O . THR A 1 83 ? 8.898 0.082 -4.557 1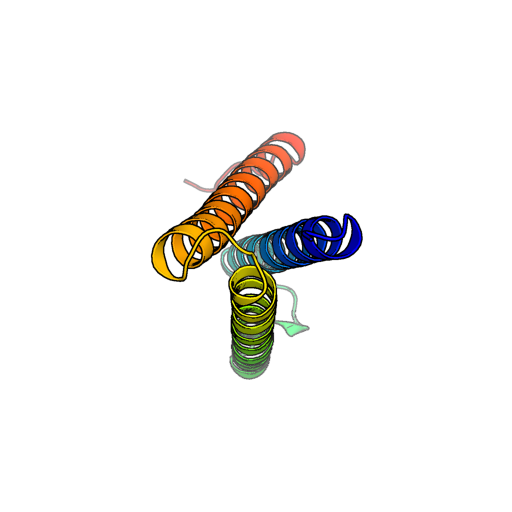.00 90.25 83 THR A O 1
ATOM 593 N N . GLY A 1 84 ? 9.907 0.895 -6.394 1.00 91.06 84 GLY A N 1
ATOM 594 C CA . GLY A 1 84 ? 9.992 2.278 -5.927 1.00 91.06 84 GLY A CA 1
ATOM 595 C C . GLY A 1 84 ? 8.622 2.894 -5.634 1.00 91.06 84 GLY A C 1
ATOM 596 O O . GLY A 1 84 ? 8.443 3.522 -4.591 1.00 91.06 84 GLY A O 1
ATOM 597 N N . ILE A 1 85 ? 7.631 2.664 -6.499 1.00 90.25 85 ILE A N 1
ATOM 598 C CA . ILE A 1 85 ? 6.255 3.151 -6.303 1.00 90.25 85 ILE A CA 1
ATOM 599 C C . ILE A 1 85 ? 5.598 2.472 -5.109 1.00 90.25 85 ILE A C 1
ATOM 601 O O . ILE A 1 85 ? 4.997 3.151 -4.281 1.00 90.25 85 ILE A O 1
ATOM 605 N N . LEU A 1 86 ? 5.750 1.154 -4.975 1.00 91.19 86 LEU A N 1
ATOM 606 C CA . LEU A 1 86 ? 5.220 0.406 -3.834 1.00 91.19 86 LEU A CA 1
ATOM 607 C C . LEU A 1 86 ? 5.830 0.885 -2.511 1.00 91.19 86 LEU A C 1
ATOM 609 O O . LEU A 1 86 ? 5.108 1.104 -1.534 1.00 91.19 86 LEU A O 1
ATOM 613 N N . ALA A 1 87 ? 7.148 1.097 -2.479 1.00 91.94 87 ALA A N 1
ATOM 614 C CA . ALA A 1 87 ? 7.843 1.628 -1.313 1.00 91.94 87 ALA A CA 1
ATOM 615 C C . ALA A 1 87 ? 7.380 3.058 -0.993 1.00 91.94 87 ALA A C 1
ATOM 617 O O . ALA A 1 87 ? 7.024 3.349 0.149 1.00 91.94 87 ALA A O 1
ATOM 618 N N . GLY A 1 88 ? 7.306 3.932 -2.001 1.00 91.00 88 GLY A N 1
ATOM 619 C CA . GLY A 1 88 ? 6.831 5.307 -1.853 1.00 91.00 88 GLY A CA 1
ATOM 620 C C . GLY A 1 88 ? 5.392 5.383 -1.341 1.00 91.00 88 GLY A C 1
ATOM 621 O O . GLY A 1 88 ? 5.114 6.115 -0.394 1.00 91.00 88 GLY A O 1
ATOM 622 N N . ALA A 1 89 ? 4.492 4.572 -1.897 1.00 90.94 89 ALA A N 1
ATOM 623 C CA . ALA A 1 89 ? 3.102 4.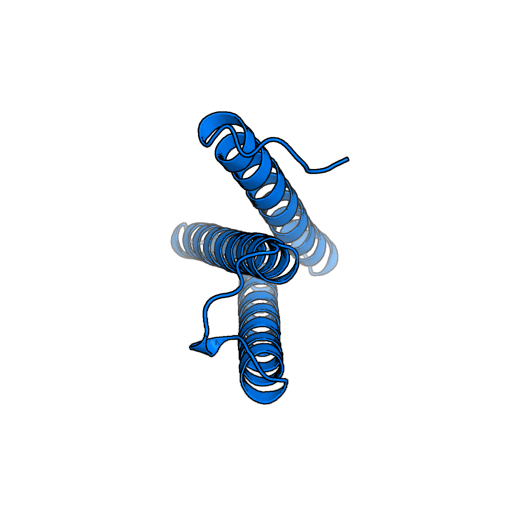458 -1.465 1.00 90.94 89 ALA A CA 1
ATOM 624 C C . ALA A 1 89 ? 2.981 3.937 -0.023 1.00 90.94 89 ALA A C 1
ATOM 626 O O . ALA A 1 89 ? 2.181 4.458 0.756 1.00 90.94 89 ALA A O 1
ATOM 627 N N . SER A 1 90 ? 3.817 2.969 0.367 1.00 90.44 90 SER A N 1
ATOM 628 C CA . SER A 1 90 ? 3.873 2.459 1.745 1.00 90.44 90 SER A CA 1
ATOM 629 C C . SER A 1 90 ? 4.306 3.542 2.734 1.00 90.44 90 SER A C 1
ATOM 631 O O . SER A 1 90 ? 3.678 3.725 3.779 1.00 90.44 90 SER A O 1
ATOM 633 N N . VAL A 1 91 ? 5.355 4.299 2.391 1.00 92.38 91 VAL A N 1
ATOM 634 C CA . VAL A 1 91 ? 5.838 5.425 3.202 1.00 92.38 91 VAL A CA 1
ATOM 635 C C . VAL A 1 91 ? 4.775 6.520 3.286 1.00 92.38 91 VAL A C 1
ATOM 637 O O . VAL A 1 91 ? 4.502 7.015 4.379 1.00 92.38 91 VAL A O 1
ATOM 640 N N . ALA A 1 92 ? 4.128 6.866 2.171 1.00 89.62 92 ALA A N 1
ATOM 641 C CA . ALA A 1 92 ? 3.065 7.865 2.135 1.00 89.62 92 ALA A CA 1
ATOM 642 C C . ALA A 1 92 ? 1.877 7.471 3.028 1.00 89.62 92 ALA A C 1
ATOM 644 O O . ALA A 1 92 ? 1.425 8.283 3.835 1.00 89.62 92 ALA A O 1
ATOM 645 N N . ALA A 1 93 ? 1.420 6.217 2.951 1.00 90.69 93 ALA A N 1
ATOM 646 C CA . ALA A 1 93 ? 0.354 5.696 3.804 1.00 90.69 93 ALA A CA 1
ATOM 647 C C . ALA A 1 93 ? 0.730 5.752 5.294 1.00 90.69 93 ALA A C 1
ATOM 649 O O . ALA A 1 93 ? -0.077 6.171 6.126 1.00 90.69 93 ALA A O 1
ATOM 650 N N . TYR A 1 94 ? 1.971 5.392 5.636 1.00 89.50 94 TYR A N 1
ATOM 651 C CA . TYR A 1 94 ? 2.474 5.466 7.008 1.00 89.50 94 TYR A CA 1
ATOM 652 C C . TYR A 1 94 ? 2.527 6.906 7.538 1.00 89.50 94 TYR A C 1
ATOM 654 O O . TYR A 1 94 ? 2.065 7.182 8.649 1.00 89.50 94 TYR A O 1
ATOM 662 N N . VAL A 1 95 ? 3.062 7.840 6.745 1.00 90.62 95 VAL A N 1
ATOM 663 C CA . VAL A 1 95 ? 3.124 9.265 7.103 1.00 90.62 95 VAL A CA 1
ATOM 664 C C . VAL A 1 95 ? 1.718 9.827 7.289 1.00 90.62 95 VAL A C 1
ATOM 666 O O . VAL A 1 95 ? 1.456 10.484 8.296 1.00 90.62 95 VAL A O 1
ATOM 669 N N . LEU A 1 96 ? 0.797 9.519 6.375 1.00 90.62 96 LEU A N 1
ATOM 670 C CA . LEU A 1 96 ? -0.589 9.965 6.459 1.00 90.62 96 LEU A CA 1
ATOM 671 C C . LEU A 1 96 ? -1.280 9.427 7.720 1.00 90.62 96 LEU A C 1
ATOM 673 O O . LEU A 1 96 ? -1.912 10.195 8.441 1.00 90.62 96 LEU A O 1
ATOM 677 N N . MET A 1 97 ? -1.082 8.151 8.059 1.00 89.56 97 MET A N 1
ATOM 678 C CA . MET A 1 97 ? -1.597 7.576 9.306 1.00 89.56 97 MET A CA 1
ATOM 679 C C . MET A 1 97 ? -1.030 8.283 10.545 1.00 89.56 97 MET A C 1
ATOM 681 O O . MET A 1 97 ? -1.759 8.548 11.503 1.00 89.56 97 MET A O 1
ATOM 685 N N . ARG A 1 98 ? 0.263 8.633 10.538 1.00 87.81 98 ARG A N 1
ATOM 686 C CA . ARG A 1 98 ? 0.889 9.388 11.633 1.00 87.81 98 ARG A CA 1
ATOM 687 C C . ARG A 1 98 ? 0.249 10.768 11.796 1.00 87.81 98 ARG A C 1
ATOM 689 O O . ARG A 1 98 ? -0.058 11.152 12.920 1.00 87.81 98 ARG A O 1
ATOM 696 N N . VAL A 1 99 ? 0.001 11.473 10.692 1.00 88.56 99 VAL A N 1
ATOM 697 C CA . VAL A 1 99 ? -0.678 12.779 10.697 1.00 88.56 99 VAL A CA 1
ATOM 698 C C . VAL A 1 99 ? -2.107 12.653 11.222 1.00 88.56 99 VAL A C 1
ATOM 700 O O . VAL A 1 99 ? -2.495 13.428 12.092 1.00 88.56 99 VAL A O 1
ATOM 703 N N . ILE A 1 100 ? -2.867 11.653 10.764 1.00 86.81 100 ILE A N 1
ATOM 704 C CA . ILE A 1 100 ? -4.238 11.391 11.230 1.00 86.81 100 ILE A CA 1
ATOM 705 C C . ILE A 1 100 ? -4.255 11.147 12.744 1.00 86.81 100 ILE A C 1
ATOM 707 O O . ILE A 1 100 ? -5.039 11.769 13.460 1.00 86.81 100 ILE A O 1
ATOM 711 N N . ARG A 1 101 ? -3.355 10.301 13.257 1.00 84.75 101 ARG A N 1
ATOM 712 C CA . ARG A 1 101 ? -3.239 10.037 14.700 1.00 84.75 101 ARG A CA 1
ATOM 713 C C . ARG A 1 101 ? -2.913 11.296 15.498 1.00 84.75 101 ARG A C 1
ATOM 715 O O . ARG A 1 101 ? -3.534 11.536 16.532 1.00 84.75 101 ARG A O 1
ATOM 722 N N . SER A 1 102 ? -1.968 12.104 15.016 1.00 83.19 102 SER A N 1
ATOM 723 C CA . SER A 1 102 ? -1.613 13.377 15.648 1.00 83.19 102 SER A CA 1
ATOM 724 C C . SER A 1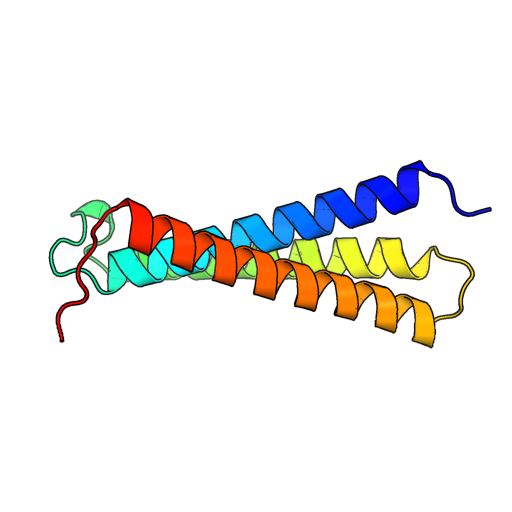 102 ? -2.776 14.374 15.639 1.00 83.19 102 SER A C 1
ATOM 726 O O . SER A 1 102 ? -3.019 15.020 16.654 1.00 83.19 102 SER A O 1
ATOM 728 N N . ALA A 1 103 ? -3.525 14.469 14.538 1.00 82.31 103 ALA A N 1
ATOM 729 C CA . ALA A 1 103 ? -4.669 15.371 14.412 1.00 82.31 103 ALA A CA 1
ATOM 730 C C . ALA A 1 103 ? -5.834 14.973 15.334 1.00 82.31 103 ALA A C 1
ATOM 732 O O . ALA A 1 103 ? -6.453 15.827 15.970 1.00 82.31 103 ALA A O 1
ATOM 733 N N . LEU A 1 104 ? -6.102 13.673 15.461 1.00 79.62 104 LEU A N 1
ATOM 734 C CA . LEU A 1 104 ? -7.212 13.154 16.261 1.00 79.62 104 LEU A CA 1
ATOM 735 C C . LEU A 1 104 ? -6.941 13.133 17.776 1.00 79.62 104 LEU A C 1
ATOM 737 O O . LEU A 1 104 ? -7.800 12.674 18.523 1.00 79.62 104 LEU A O 1
ATOM 741 N N . HIS A 1 105 ? -5.780 13.614 18.251 1.00 67.94 105 HIS A N 1
ATOM 742 C CA . HIS A 1 105 ? -5.381 13.553 19.669 1.00 67.94 105 HIS A CA 1
ATOM 743 C C . HIS A 1 105 ? -5.563 12.155 20.283 1.00 67.94 105 HIS A C 1
ATOM 745 O O . HIS A 1 105 ? -5.804 12.019 21.486 1.00 67.94 105 HIS A O 1
ATOM 751 N N . LEU A 1 106 ? -5.447 11.105 19.464 1.00 60.69 106 LEU A N 1
ATOM 752 C CA . LEU A 1 106 ? -5.482 9.724 19.920 1.00 60.69 106 LEU A CA 1
ATOM 753 C C . LEU A 1 106 ? -4.181 9.478 20.689 1.00 60.69 106 LEU A C 1
ATOM 755 O O . LEU A 1 106 ? -3.177 9.033 20.135 1.00 60.69 106 LEU A O 1
ATOM 759 N N . ARG A 1 107 ? -4.172 9.868 21.969 1.00 52.56 107 ARG A N 1
ATOM 760 C CA . ARG A 1 107 ? -3.102 9.543 22.911 1.00 52.56 107 ARG A CA 1
ATOM 761 C C . ARG A 1 107 ? -2.969 8.025 22.924 1.00 52.56 107 ARG A C 1
ATOM 763 O O . ARG A 1 107 ? -3.941 7.325 23.201 1.00 52.56 107 ARG A O 1
ATOM 770 N N . GLN A 1 108 ? -1.776 7.531 22.607 1.00 53.75 108 GLN A N 1
ATOM 771 C CA . GLN A 1 108 ? -1.456 6.120 22.774 1.00 53.75 108 GLN A CA 1
ATOM 772 C C . GLN A 1 108 ? -1.674 5.747 24.251 1.00 53.75 108 GLN A C 1
ATOM 774 O O . GLN A 1 108 ? -1.160 6.464 25.116 1.00 53.75 108 GLN A O 1
ATOM 779 N N . PRO A 1 109 ? -2.417 4.673 24.573 1.00 49.81 109 PRO A N 1
ATOM 780 C CA . PRO A 1 109 ? -2.187 4.002 25.841 1.00 49.81 109 PRO A CA 1
ATOM 781 C C . PRO A 1 109 ? -0.741 3.487 25.822 1.00 49.81 109 PRO A C 1
ATOM 783 O O . PRO A 1 109 ? -0.303 2.911 24.822 1.00 49.81 109 PRO A O 1
ATOM 786 N N . ALA A 1 110 ? -0.006 3.829 26.881 1.00 47.59 110 ALA A N 1
ATOM 787 C CA . ALA A 1 110 ? 1.374 3.413 27.117 1.00 47.59 110 ALA A CA 1
ATOM 788 C C . ALA A 1 110 ? 1.500 1.890 27.240 1.00 47.59 110 ALA A C 1
ATOM 790 O O . ALA A 1 110 ? 0.521 1.260 27.704 1.00 47.59 110 ALA A O 1
#

Organism: NCBI:txid187304

Secondary structure (DSSP, 8-state):
---HHHHHHHHHHHHHHHHHHHHHHHHHHHHHSS---GGGSSSHHHHHHHHHHHHHHHHHHHHHHHHHTTSTT-HHHHHHHHHHHHHHHHHHHHHHHHHHHHHTT-PPP-

Radius of gyration: 17.15 Å; chains: 1; bounding box: 35×30×54 Å

pLDDT: mean 84.29, std 9.65, range [47.59, 94.06]